Protein AF-A0A5U7DAP2-F1 (afdb_monomer_lite)

Structure (mmCIF, N/CA/C/O backbone):
data_AF-A0A5U7DAP2-F1
#
_entry.id   AF-A0A5U7DAP2-F1
#
loop_
_atom_site.group_PDB
_atom_site.id
_atom_site.type_symbol
_atom_site.label_atom_id
_atom_site.label_alt_id
_atom_site.label_comp_id
_atom_site.label_asym_id
_atom_site.label_entity_id
_atom_site.label_seq_id
_atom_site.pdbx_PDB_ins_code
_atom_site.Cartn_x
_atom_site.Cartn_y
_atom_site.Cartn_z
_atom_site.occupancy
_atom_site.B_iso_or_equiv
_atom_site.auth_seq_id
_atom_site.auth_comp_id
_atom_site.auth_asym_id
_atom_site.auth_atom_id
_atom_site.pdbx_PDB_model_num
ATOM 1 N N . LEU A 1 1 ? -7.116 3.734 13.648 1.00 60.72 1 LEU A N 1
ATOM 2 C CA . LEU A 1 1 ? -6.705 2.674 12.697 1.00 60.72 1 LEU A CA 1
ATOM 3 C C . LEU A 1 1 ? -6.567 3.189 11.261 1.00 60.72 1 LEU A C 1
ATOM 5 O O . LEU A 1 1 ? -5.757 2.644 10.525 1.00 60.72 1 LEU A O 1
ATOM 9 N N . GLU A 1 2 ? -7.285 4.245 10.853 1.00 72.62 2 GLU A N 1
ATOM 10 C CA . GLU A 1 2 ? -7.161 4.812 9.494 1.00 72.62 2 GLU A CA 1
ATOM 11 C C . GLU A 1 2 ? -5.732 5.266 9.145 1.00 72.62 2 GLU A C 1
ATOM 13 O O . GLU A 1 2 ? -5.240 4.944 8.068 1.00 72.62 2 GLU A O 1
ATOM 18 N N . GLY A 1 3 ? -5.011 5.895 10.082 1.00 83.69 3 GLY A N 1
ATOM 19 C CA . GLY A 1 3 ? -3.637 6.358 9.837 1.00 83.69 3 GLY A CA 1
ATOM 20 C C . GLY A 1 3 ? -2.610 5.245 9.585 1.00 83.69 3 GLY A C 1
ATOM 21 O O . GLY A 1 3 ? -1.712 5.410 8.764 1.00 83.69 3 GLY A O 1
ATOM 22 N N . GLU A 1 4 ? -2.746 4.088 10.238 1.00 87.88 4 GLU A N 1
ATOM 23 C CA . GLU A 1 4 ? -1.838 2.947 10.024 1.00 87.88 4 GLU A CA 1
ATOM 24 C C . GLU A 1 4 ? -2.059 2.309 8.652 1.00 87.88 4 GLU A C 1
ATOM 26 O O . GLU A 1 4 ? -1.108 1.948 7.952 1.00 87.88 4 GLU A O 1
ATOM 31 N N . ARG A 1 5 ? -3.323 2.229 8.224 1.00 86.75 5 ARG A N 1
ATOM 32 C CA . ARG A 1 5 ? -3.676 1.724 6.898 1.00 86.75 5 ARG A CA 1
ATOM 33 C C . ARG A 1 5 ? -3.209 2.673 5.797 1.00 86.75 5 ARG A C 1
ATOM 35 O O . ARG A 1 5 ? -2.644 2.220 4.805 1.00 86.75 5 ARG A O 1
ATOM 42 N N . GLU A 1 6 ? -3.339 3.981 6.004 1.00 89.38 6 GLU A N 1
ATOM 43 C CA . GLU A 1 6 ? -2.838 4.994 5.071 1.00 89.38 6 GLU A CA 1
ATOM 44 C C . GLU A 1 6 ? -1.301 4.969 4.954 1.00 89.38 6 GLU A C 1
ATOM 46 O O . GLU A 1 6 ? -0.752 5.002 3.847 1.00 89.38 6 GLU A O 1
ATOM 51 N N . ALA A 1 7 ? -0.590 4.805 6.076 1.00 91.94 7 ALA A N 1
ATOM 52 C CA . ALA A 1 7 ? 0.861 4.617 6.075 1.00 91.94 7 ALA A CA 1
ATOM 53 C C . ALA A 1 7 ? 1.273 3.351 5.302 1.00 91.94 7 ALA A C 1
ATOM 55 O O . ALA A 1 7 ? 2.196 3.394 4.483 1.00 91.94 7 ALA A O 1
ATOM 56 N N . THR A 1 8 ? 0.548 2.248 5.501 1.00 93.56 8 THR A N 1
ATOM 57 C CA . THR A 1 8 ? 0.790 0.973 4.808 1.00 93.56 8 THR A CA 1
ATOM 58 C C . THR A 1 8 ? 0.590 1.107 3.294 1.00 93.56 8 THR A C 1
ATOM 60 O O . THR A 1 8 ? 1.447 0.678 2.518 1.00 93.56 8 THR A O 1
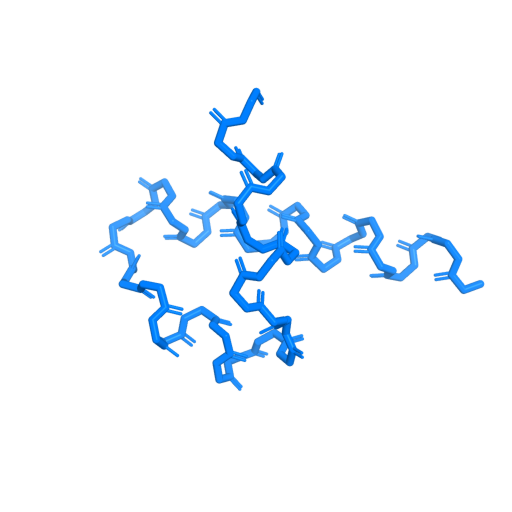ATOM 63 N N . LEU A 1 9 ? -0.473 1.790 2.853 1.00 92.19 9 LEU A N 1
ATOM 64 C CA . LEU A 1 9 ? -0.726 2.074 1.434 1.00 92.19 9 LEU A CA 1
ATOM 65 C C . LEU A 1 9 ? 0.375 2.947 0.810 1.00 92.19 9 LEU A C 1
ATOM 67 O O . LEU A 1 9 ? 0.818 2.691 -0.313 1.00 92.19 9 LEU A O 1
ATOM 71 N N . LYS A 1 10 ? 0.879 3.951 1.539 1.00 93.25 10 LYS A N 1
ATOM 72 C CA . LYS A 1 10 ? 1.982 4.810 1.075 1.00 93.25 10 LYS A CA 1
ATOM 73 C C . LYS A 1 10 ? 3.287 4.028 0.884 1.00 93.25 10 LYS A C 1
ATOM 75 O O . LYS A 1 10 ? 4.011 4.254 -0.093 1.00 93.25 10 LYS A O 1
ATOM 80 N N . ILE A 1 11 ? 3.573 3.090 1.787 1.00 93.75 11 ILE A N 1
ATOM 81 C CA . ILE A 1 11 ? 4.722 2.183 1.679 1.00 93.75 11 ILE A CA 1
ATOM 82 C C . ILE A 1 11 ? 4.545 1.255 0.471 1.00 93.75 11 ILE A C 1
ATOM 84 O O . ILE A 1 11 ? 5.434 1.199 -0.380 1.00 93.75 11 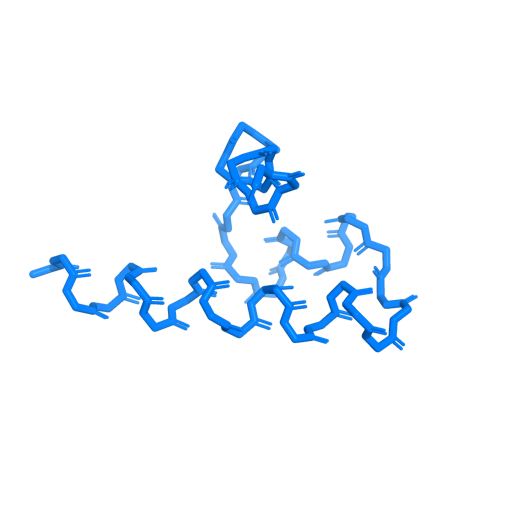ILE A O 1
ATOM 88 N N . ALA A 1 12 ? 3.382 0.613 0.331 1.00 95.44 12 ALA A N 1
ATOM 89 C CA . ALA A 1 12 ? 3.069 -0.265 -0.797 1.00 95.44 12 ALA A CA 1
ATOM 90 C C . ALA A 1 12 ? 3.205 0.449 -2.154 1.00 95.44 12 ALA A C 1
ATOM 92 O O . ALA A 1 12 ? 3.809 -0.084 -3.086 1.00 95.44 12 ALA A O 1
ATOM 93 N N . ARG A 1 13 ? 2.739 1.702 -2.255 1.00 93.44 13 ARG A N 1
ATOM 94 C CA . ARG A 1 13 ? 2.911 2.543 -3.452 1.00 93.44 13 ARG A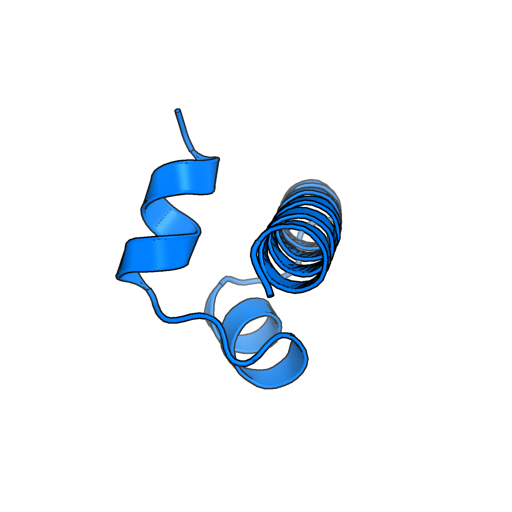 CA 1
ATOM 95 C C . ARG A 1 13 ? 4.378 2.780 -3.794 1.00 93.44 13 ARG A C 1
ATOM 97 O O . ARG A 1 13 ? 4.757 2.727 -4.963 1.00 93.44 13 ARG A O 1
ATOM 104 N N . THR A 1 14 ? 5.205 3.030 -2.783 1.00 95.00 14 THR A N 1
ATOM 105 C CA . THR A 1 14 ? 6.645 3.254 -2.959 1.00 95.00 14 THR A CA 1
ATOM 106 C C . THR A 1 14 ? 7.348 1.973 -3.403 1.00 95.00 14 THR A C 1
ATOM 108 O O . THR A 1 14 ? 8.153 2.009 -4.329 1.00 95.00 14 THR A O 1
ATOM 111 N N . MET A 1 15 ? 6.993 0.829 -2.812 1.00 95.12 15 MET A N 1
ATOM 112 C CA . MET A 1 15 ? 7.502 -0.486 -3.207 1.00 95.12 15 MET A CA 1
ATOM 113 C C . MET A 1 15 ? 7.191 -0.806 -4.675 1.00 95.12 15 MET A C 1
ATOM 115 O O . MET A 1 15 ? 8.098 -1.142 -5.434 1.00 95.12 15 MET A O 1
ATOM 119 N N . LEU A 1 16 ? 5.934 -0.630 -5.098 1.00 92.75 16 LEU A N 1
ATOM 120 C CA . LEU A 1 16 ? 5.525 -0.842 -6.491 1.00 92.75 16 LEU A CA 1
ATOM 121 C C . LEU A 1 16 ? 6.263 0.102 -7.451 1.00 92.75 16 LEU A C 1
ATOM 123 O O . LEU A 1 16 ? 6.729 -0.328 -8.503 1.00 92.75 16 LEU A O 1
ATOM 127 N N . LYS A 1 17 ? 6.426 1.381 -7.080 1.00 92.94 17 LYS A N 1
ATOM 128 C CA . LYS A 1 17 ? 7.192 2.356 -7.874 1.00 92.94 17 LYS A CA 1
ATOM 129 C C . LYS A 1 17 ? 8.671 1.973 -8.004 1.00 92.94 17 LYS A C 1
ATOM 131 O O . LYS A 1 17 ? 9.278 2.252 -9.032 1.00 92.94 17 LYS A O 1
ATOM 136 N N . ASN A 1 18 ? 9.225 1.309 -6.993 1.00 95.19 18 ASN A N 1
ATOM 137 C CA . ASN A 1 18 ? 10.594 0.794 -6.994 1.00 95.19 18 ASN A CA 1
ATOM 138 C C . ASN A 1 18 ? 10.742 -0.551 -7.732 1.00 95.19 18 ASN A C 1
ATOM 140 O O . ASN A 1 18 ? 11.829 -1.121 -7.735 1.00 95.19 18 ASN A O 1
ATOM 144 N N . GLY A 1 19 ? 9.675 -1.057 -8.361 1.00 94.12 19 GLY A N 1
ATOM 145 C CA . GLY A 1 19 ? 9.712 -2.264 -9.187 1.00 94.12 19 GLY A CA 1
ATOM 146 C C . GLY A 1 19 ? 9.469 -3.570 -8.433 1.00 94.12 19 GLY A C 1
ATOM 147 O O . GLY A 1 19 ? 9.669 -4.634 -9.013 1.00 94.12 19 GLY A O 1
ATOM 148 N N . LEU A 1 20 ? 9.029 -3.520 -7.169 1.00 95.62 20 LEU A N 1
ATOM 149 C CA . LEU A 1 20 ? 8.603 -4.732 -6.469 1.00 95.62 20 LEU A CA 1
ATOM 150 C C . LEU A 1 20 ? 7.315 -5.265 -7.100 1.00 95.62 20 LEU A C 1
ATOM 152 O O . LEU A 1 20 ? 6.397 -4.510 -7.427 1.00 95.62 20 LEU A O 1
ATOM 156 N N . ASP A 1 21 ? 7.235 -6.585 -7.239 1.00 93.75 21 ASP A N 1
ATOM 157 C CA . ASP A 1 21 ? 6.037 -7.238 -7.740 1.00 93.75 21 ASP A CA 1
ATOM 158 C C . ASP A 1 21 ? 4.909 -7.216 -6.695 1.00 93.75 21 ASP A C 1
ATOM 160 O O . ASP A 1 21 ? 5.131 -7.168 -5.482 1.00 93.75 21 ASP A O 1
ATOM 164 N N . ARG A 1 22 ? 3.666 -7.291 -7.177 1.00 92.38 22 ARG A N 1
ATOM 165 C CA . ARG A 1 22 ? 2.468 -7.252 -6.327 1.00 92.38 22 ARG A CA 1
ATOM 166 C C . ARG A 1 22 ? 2.446 -8.353 -5.269 1.00 92.38 22 ARG A C 1
ATOM 168 O O . ARG A 1 22 ? 2.021 -8.086 -4.152 1.00 92.38 22 ARG A O 1
ATOM 175 N N . THR A 1 23 ? 2.930 -9.553 -5.577 1.00 95.31 23 THR A N 1
ATOM 176 C CA . THR A 1 23 ? 2.925 -10.679 -4.631 1.00 95.31 23 THR A CA 1
ATOM 177 C C . THR A 1 23 ? 3.852 -10.399 -3.453 1.00 95.31 23 THR A C 1
ATOM 179 O O . THR A 1 23 ? 3.481 -10.631 -2.301 1.00 95.31 23 THR A O 1
ATOM 182 N N . SER A 1 24 ? 5.040 -9.858 -3.727 1.00 96.19 24 SER A N 1
ATOM 183 C CA . SER A 1 24 ? 5.995 -9.443 -2.697 1.00 96.19 24 SER A CA 1
ATOM 184 C C . SER A 1 24 ? 5.442 -8.306 -1.838 1.00 96.19 24 SER A C 1
ATOM 186 O O . SER A 1 24 ? 5.524 -8.370 -0.612 1.00 96.19 24 SER A O 1
ATOM 188 N N . VAL A 1 25 ? 4.798 -7.309 -2.455 1.00 95.44 25 VAL A N 1
ATOM 189 C CA . VAL A 1 25 ? 4.169 -6.198 -1.723 1.00 95.44 25 VAL A CA 1
ATOM 190 C C . VAL A 1 25 ? 3.048 -6.692 -0.805 1.00 95.44 25 VAL A C 1
ATOM 192 O O . VAL A 1 25 ? 3.033 -6.322 0.368 1.00 95.44 25 VAL A O 1
ATOM 195 N N . MET A 1 26 ? 2.159 -7.571 -1.280 1.00 95.50 26 MET A N 1
ATOM 196 C CA . MET A 1 26 ? 1.089 -8.159 -0.455 1.00 95.50 26 MET A CA 1
ATOM 197 C C . MET A 1 26 ? 1.653 -8.926 0.745 1.00 95.50 26 MET A C 1
ATOM 199 O O . MET A 1 26 ? 1.199 -8.735 1.870 1.00 95.50 26 MET A O 1
ATOM 203 N N . LYS A 1 27 ? 2.693 -9.746 0.539 1.00 96.50 27 LYS A N 1
ATOM 204 C CA . LYS A 1 27 ? 3.338 -10.496 1.631 1.00 96.50 27 LYS A CA 1
ATOM 205 C C . LYS A 1 27 ? 3.972 -9.591 2.689 1.00 96.50 27 LYS A C 1
ATOM 207 O O . LYS A 1 27 ? 3.922 -9.926 3.866 1.00 96.50 27 LYS A O 1
ATOM 212 N N . MET A 1 28 ? 4.583 -8.479 2.280 1.00 94.62 28 MET A N 1
ATOM 213 C CA . MET A 1 28 ? 5.283 -7.566 3.194 1.00 94.62 28 MET A CA 1
ATOM 214 C C . MET A 1 28 ? 4.346 -6.628 3.953 1.00 94.62 28 MET A C 1
ATOM 216 O O . MET A 1 28 ? 4.642 -6.246 5.080 1.00 94.62 28 MET A O 1
ATOM 220 N N . THR A 1 29 ? 3.245 -6.227 3.324 1.00 93.12 29 THR A N 1
ATOM 221 C CA . THR A 1 29 ? 2.335 -5.204 3.860 1.00 93.12 29 THR A CA 1
ATOM 222 C C . THR A 1 29 ? 1.063 -5.790 4.462 1.00 93.12 29 THR A C 1
ATOM 224 O O . THR A 1 29 ? 0.341 -5.084 5.157 1.00 93.12 29 THR A O 1
ATOM 227 N N . GLY A 1 30 ? 0.769 -7.066 4.193 1.00 94.50 30 GLY A N 1
ATOM 228 C CA . GLY A 1 30 ? -0.494 -7.705 4.565 1.00 94.50 30 GLY A CA 1
ATOM 229 C C . GLY A 1 30 ? -1.693 -7.221 3.745 1.00 94.50 30 GLY A C 1
ATOM 230 O O . GLY A 1 30 ? -2.812 -7.652 4.008 1.00 94.50 30 GLY A O 1
ATOM 231 N N . LEU A 1 31 ? -1.473 -6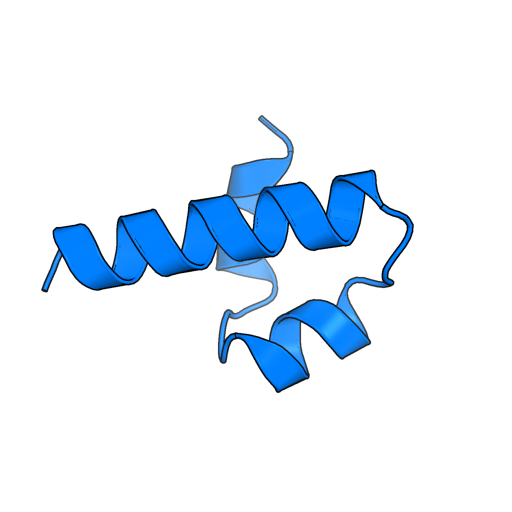.345 2.758 1.00 93.56 31 LEU A N 1
ATOM 232 C CA . LEU A 1 31 ? -2.527 -5.832 1.894 1.00 93.56 31 LEU A CA 1
ATOM 233 C C . LEU A 1 31 ? -3.037 -6.913 0.946 1.00 93.56 31 LEU A C 1
ATOM 235 O O . LEU A 1 31 ? -2.286 -7.748 0.432 1.00 93.56 31 LEU A O 1
ATOM 239 N N . THR A 1 32 ? -4.329 -6.847 0.671 1.00 93.38 32 THR A N 1
ATOM 240 C CA . THR A 1 32 ? -4.983 -7.675 -0.338 1.00 93.38 32 THR A CA 1
ATOM 241 C C . THR A 1 32 ? -4.757 -7.127 -1.749 1.00 93.38 32 THR A C 1
ATOM 243 O O . THR A 1 32 ? -4.351 -5.981 -1.947 1.00 93.38 32 THR A O 1
ATOM 246 N N . ALA A 1 33 ? -5.034 -7.951 -2.763 1.00 91.06 33 ALA A N 1
ATOM 247 C CA . ALA A 1 33 ? -4.934 -7.522 -4.156 1.00 91.06 33 ALA A CA 1
ATOM 248 C C . ALA A 1 33 ? -5.878 -6.345 -4.454 1.00 91.06 33 ALA A C 1
ATOM 250 O O . ALA A 1 33 ? -5.479 -5.414 -5.145 1.00 91.06 33 ALA A O 1
ATOM 251 N N . ASP A 1 34 ? -7.082 -6.362 -3.877 1.00 90.50 34 ASP A N 1
ATOM 252 C CA . ASP A 1 34 ? -8.082 -5.298 -4.009 1.00 90.50 34 ASP A CA 1
ATOM 253 C C . ASP A 1 34 ? -7.578 -3.965 -3.430 1.00 90.50 34 ASP A C 1
ATOM 255 O O . ASP A 1 34 ? -7.654 -2.915 -4.065 1.00 90.50 34 ASP A O 1
ATOM 259 N N . GLU A 1 35 ? -6.922 -4.014 -2.268 1.00 90.44 35 GLU A N 1
ATOM 260 C CA . GLU A 1 35 ? -6.302 -2.832 -1.662 1.00 90.44 35 GLU A CA 1
ATOM 261 C C . GLU A 1 35 ? -5.129 -2.286 -2.488 1.00 90.44 35 GLU A C 1
ATOM 263 O O . GLU A 1 35 ? -4.910 -1.075 -2.525 1.00 90.44 35 GLU A O 1
ATOM 268 N N . LEU A 1 36 ? -4.386 -3.150 -3.189 1.00 89.88 36 LEU A N 1
ATOM 269 C CA . LEU A 1 36 ? -3.336 -2.717 -4.114 1.00 89.88 36 LEU A CA 1
ATOM 270 C C . LEU A 1 36 ? -3.878 -2.170 -5.442 1.00 89.88 36 LEU A C 1
ATOM 272 O O . LEU A 1 36 ? -3.185 -1.383 -6.091 1.00 89.88 36 LEU A O 1
ATOM 276 N N . GLU A 1 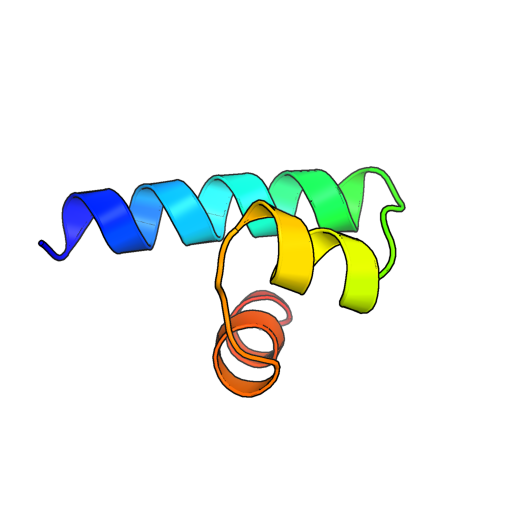37 ? -5.079 -2.559 -5.873 1.00 88.12 37 GLU A N 1
ATOM 277 C CA . GLU A 1 37 ? -5.721 -1.989 -7.067 1.00 88.12 37 GLU A CA 1
ATOM 278 C C . GLU A 1 37 ? -6.048 -0.502 -6.854 1.00 88.12 37 GLU A C 1
ATOM 280 O O . GLU A 1 37 ? -5.837 0.304 -7.760 1.00 88.12 37 GLU A O 1
ATOM 285 N N . GLN A 1 38 ? -6.411 -0.100 -5.631 1.00 81.06 38 GLN A N 1
ATOM 286 C CA . GLN A 1 38 ? -6.657 1.308 -5.278 1.00 81.06 38 GLN A CA 1
ATOM 287 C C . GLN A 1 38 ? -5.408 2.198 -5.403 1.00 81.06 38 GLN A C 1
ATOM 289 O O . GLN A 1 38 ? -5.522 3.410 -5.559 1.00 81.06 38 GLN A O 1
ATOM 294 N N . ILE A 1 39 ? -4.203 1.616 -5.385 1.00 80.75 39 ILE A N 1
ATOM 295 C CA . ILE A 1 39 ? -2.936 2.353 -5.535 1.00 80.75 39 ILE A CA 1
ATOM 296 C C . ILE A 1 39 ? -2.685 2.772 -6.996 1.00 80.75 39 ILE A C 1
ATOM 298 O O . ILE A 1 39 ? -1.865 3.657 -7.256 1.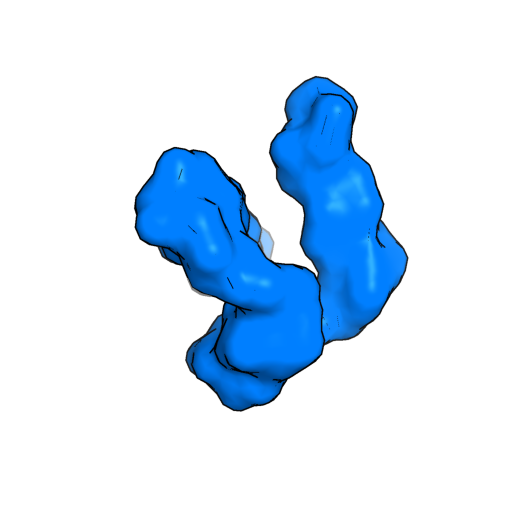00 80.75 39 ILE A O 1
ATOM 302 N N . ARG A 1 40 ? -3.359 2.132 -7.962 1.00 67.38 40 ARG A N 1
ATOM 303 C CA . ARG A 1 40 ? -3.193 2.399 -9.399 1.00 67.38 40 ARG A CA 1
ATOM 304 C C . ARG A 1 40 ? -4.060 3.542 -9.944 1.00 67.38 40 ARG A C 1
ATOM 306 O O . ARG A 1 40 ? -3.901 3.854 -11.124 1.00 67.38 40 ARG A O 1
ATOM 313 N N . HIS A 1 41 ? -4.912 4.149 -9.120 1.00 56.16 41 HIS A N 1
ATOM 314 C CA . HIS A 1 41 ? -5.729 5.310 -9.483 1.00 56.16 41 HIS A CA 1
ATOM 315 C C . HIS A 1 41 ? -5.044 6.646 -9.160 1.00 56.16 41 HIS A C 1
ATOM 317 O O . HIS A 1 41 ? -4.337 6.746 -8.128 1.00 56.16 41 HIS A O 1
#

Secondary structure (DSSP, 8-state):
-HHHHHHHHHHHHHHHHTT--HHHHHHHH---HHHHHGGG-

Foldseek 3Di:
DVVLLVVLLVVLLVCVVVPHDPVVSCVVSVDDPVSNVVSVD

pLDDT: mean 89.39, std 9.27, range [56.16, 96.5]

Sequence (41 aa):
LEGEREATLKIARTMLKNGLDRTSVMKMTGLTADELEQIRH

Radius of gyration: 9.23 Å; chains: 1; bounding box: 19×17×22 Å

Organism: Salmonella enterica (NCBI:txid28901)